Protein AF-A0A9D7CVU7-F1 (afdb_monomer_lite)

Foldseek 3Di:
DDKFKKKKWKADPVRDTDDIDIDIDDDDPVDPDDDDDDDDDDDDDDFAKMWIWMDGVPHTPDIDIDGGDDD

Structure (mmCIF, N/CA/C/O backbone):
data_AF-A0A9D7CVU7-F1
#
_entry.id   AF-A0A9D7CVU7-F1
#
loop_
_atom_site.group_PDB
_atom_site.id
_atom_site.type_symbol
_atom_site.label_atom_id
_atom_site.label_alt_id
_atom_site.label_comp_id
_atom_site.label_asym_id
_atom_site.label_entity_id
_atom_site.label_seq_id
_atom_site.pdbx_PDB_ins_code
_atom_site.Cartn_x
_atom_site.Cartn_y
_atom_site.Cartn_z
_atom_site.occupancy
_atom_site.B_iso_or_equiv
_atom_site.auth_seq_id
_atom_site.auth_comp_id
_atom_site.auth_asym_id
_atom_site.auth_atom_id
_atom_site.pdbx_PDB_model_num
ATOM 1 N N . MET A 1 1 ? -11.268 -9.558 22.159 1.00 69.19 1 MET A N 1
ATOM 2 C CA . MET A 1 1 ? -10.156 -9.513 21.188 1.00 69.19 1 MET A CA 1
ATOM 3 C C . MET A 1 1 ? -10.759 -9.577 19.808 1.00 69.19 1 MET A C 1
ATOM 5 O O . MET A 1 1 ? -11.275 -10.626 19.432 1.00 69.19 1 MET A O 1
ATOM 9 N N . ASP A 1 2 ? -10.707 -8.463 19.094 1.00 79.25 2 ASP A N 1
ATOM 10 C CA . ASP A 1 2 ? -11.237 -8.343 17.741 1.00 79.25 2 ASP A CA 1
ATOM 11 C C . ASP A 1 2 ? -10.089 -8.420 16.735 1.00 79.25 2 ASP A C 1
ATOM 13 O O . ASP A 1 2 ? -8.930 -8.159 17.062 1.00 79.25 2 ASP A O 1
ATOM 17 N N . THR A 1 3 ? -10.387 -8.853 15.513 1.00 80.50 3 THR A N 1
ATOM 18 C CA . THR A 1 3 ? -9.393 -8.878 14.435 1.00 80.50 3 THR A CA 1
ATOM 19 C C . THR A 1 3 ? -9.743 -7.814 13.415 1.00 80.50 3 THR A C 1
ATOM 21 O O . THR A 1 3 ? -10.757 -7.928 12.732 1.00 80.50 3 THR A O 1
ATOM 24 N N . VAL A 1 4 ? -8.872 -6.821 13.283 1.00 83.44 4 VAL A N 1
ATOM 25 C CA . VAL A 1 4 ? -8.920 -5.834 12.207 1.00 83.44 4 VAL A CA 1
ATOM 26 C C . VAL A 1 4 ? -8.177 -6.418 11.012 1.00 83.44 4 VAL A C 1
ATOM 28 O O . VAL A 1 4 ? -7.031 -6.858 11.136 1.00 83.44 4 VAL A O 1
ATOM 31 N N . ARG A 1 5 ? -8.835 -6.468 9.853 1.00 87.56 5 ARG A N 1
ATOM 32 C CA . ARG A 1 5 ? -8.221 -6.922 8.601 1.00 87.56 5 ARG A CA 1
ATOM 33 C C . ARG A 1 5 ? -7.877 -5.716 7.758 1.00 87.56 5 ARG A C 1
ATOM 35 O O . ARG A 1 5 ? -8.772 -4.974 7.359 1.00 87.56 5 ARG A O 1
ATOM 42 N N . LEU A 1 6 ? -6.592 -5.565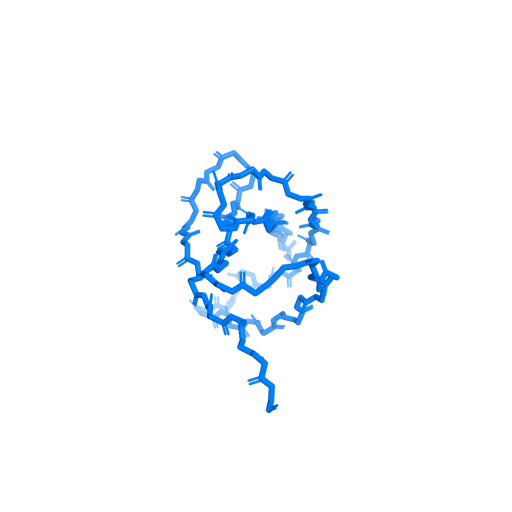 7.483 1.00 90.12 6 LEU A N 1
ATOM 43 C CA . LEU A 1 6 ? -6.083 -4.497 6.651 1.00 90.12 6 LEU A CA 1
ATOM 44 C C . LEU A 1 6 ? -5.471 -5.067 5.377 1.00 90.12 6 LEU A C 1
ATOM 46 O O . LEU A 1 6 ? -4.871 -6.146 5.378 1.00 90.12 6 LEU A O 1
ATOM 50 N N . THR A 1 7 ? -5.607 -4.298 4.310 1.00 92.38 7 THR A N 1
ATOM 51 C CA . THR A 1 7 ? -5.033 -4.590 3.003 1.00 92.38 7 THR A CA 1
ATOM 52 C C . THR A 1 7 ? -4.164 -3.416 2.587 1.00 92.38 7 THR A C 1
ATOM 54 O O . THR A 1 7 ? -4.612 -2.272 2.600 1.00 92.38 7 THR A O 1
ATOM 57 N N . ALA A 1 8 ? -2.919 -3.693 2.210 1.00 92.88 8 ALA A N 1
ATOM 58 C CA . ALA A 1 8 ? -2.015 -2.717 1.620 1.00 92.88 8 ALA A CA 1
ATOM 59 C C . ALA A 1 8 ? -1.774 -3.061 0.147 1.00 92.88 8 ALA A C 1
ATOM 61 O O . ALA A 1 8 ? -1.324 -4.162 -0.173 1.00 92.88 8 ALA A O 1
ATOM 62 N N . ILE A 1 9 ? -2.047 -2.110 -0.743 1.00 93.62 9 ILE A N 1
ATOM 63 C CA . ILE A 1 9 ? -1.802 -2.229 -2.180 1.00 93.62 9 ILE A CA 1
ATOM 64 C C . ILE A 1 9 ? -0.677 -1.277 -2.556 1.00 93.62 9 ILE A C 1
ATOM 66 O O . ILE A 1 9 ? -0.799 -0.062 -2.402 1.00 93.62 9 ILE A O 1
ATOM 70 N N . LEU A 1 10 ? 0.415 -1.824 -3.078 1.00 94.56 10 LEU A N 1
ATOM 71 C CA . LEU A 1 10 ? 1.472 -1.022 -3.672 1.00 94.56 10 LEU A CA 1
ATOM 72 C C . LEU A 1 10 ? 1.094 -0.630 -5.097 1.00 94.56 10 LEU A C 1
ATOM 74 O O . LEU A 1 10 ? 0.761 -1.491 -5.916 1.00 94.56 10 LEU A O 1
ATOM 78 N N . ARG A 1 11 ? 1.229 0.657 -5.401 1.00 93.19 11 ARG A N 1
ATOM 79 C CA . ARG A 1 11 ? 1.029 1.215 -6.736 1.00 93.19 11 ARG A CA 1
ATOM 80 C C . ARG A 1 11 ? 2.324 1.763 -7.311 1.00 93.19 11 ARG A C 1
ATOM 82 O O . ARG A 1 11 ? 3.088 2.423 -6.605 1.00 93.19 11 ARG A O 1
ATOM 89 N N . GLN A 1 12 ? 2.534 1.467 -8.589 1.00 91.00 12 GLN A N 1
ATOM 90 C CA . GLN A 1 12 ? 3.640 1.972 -9.400 1.00 91.00 12 GLN A CA 1
ATOM 91 C C . GLN A 1 12 ? 3.538 3.487 -9.612 1.00 91.00 12 GLN A C 1
ATOM 93 O O . GLN A 1 12 ? 2.465 4.062 -9.405 1.00 91.00 12 GLN A O 1
ATOM 98 N N . PRO A 1 13 ? 4.614 4.119 -10.114 1.00 88.81 13 PRO A N 1
ATOM 99 C CA . PRO A 1 13 ? 4.579 5.513 -10.545 1.00 88.81 13 PRO A CA 1
ATOM 100 C C . PRO A 1 13 ? 3.513 5.848 -11.589 1.00 88.81 13 PRO A C 1
ATOM 102 O O . PRO A 1 13 ? 3.043 6.981 -11.633 1.00 88.81 13 PRO A O 1
ATOM 105 N N . ASP A 1 14 ? 3.099 4.883 -12.410 1.00 87.62 14 ASP A N 1
ATOM 106 C CA . ASP A 1 14 ? 2.013 5.048 -13.384 1.00 87.62 14 ASP A CA 1
ATOM 107 C C . ASP A 1 14 ? 0.608 4.779 -12.796 1.00 87.62 14 ASP A C 1
ATOM 109 O O . ASP A 1 14 ? -0.397 4.876 -13.500 1.00 87.62 14 ASP A O 1
ATOM 113 N N . GLY A 1 15 ? 0.524 4.459 -11.499 1.00 78.62 15 GLY A N 1
ATOM 114 C CA . GLY A 1 15 ? -0.712 4.172 -10.773 1.00 78.62 15 GLY A CA 1
ATOM 115 C C . GLY A 1 15 ? -1.183 2.715 -10.835 1.00 78.62 15 GLY A C 1
ATOM 116 O O . GLY A 1 15 ? -2.141 2.365 -10.128 1.00 78.62 15 GLY A O 1
ATOM 117 N N . ALA A 1 16 ? -0.525 1.851 -11.617 1.00 82.19 16 ALA A N 1
ATOM 118 C CA . ALA A 1 16 ? -0.884 0.442 -11.723 1.00 82.19 16 ALA A CA 1
ATOM 119 C C . ALA A 1 16 ? -0.657 -0.296 -10.387 1.00 82.19 16 ALA A C 1
ATOM 121 O O . ALA A 1 16 ? 0.361 -0.079 -9.720 1.00 82.19 16 ALA A O 1
ATOM 122 N N . PRO A 1 17 ? -1.584 -1.172 -9.957 1.00 77.00 17 PRO A N 1
ATOM 123 C CA . PRO A 1 17 ? -1.366 -2.002 -8.781 1.00 77.00 17 PRO A CA 1
ATOM 124 C C . PRO A 1 17 ? -0.292 -3.057 -9.083 1.00 77.00 17 PRO A C 1
ATOM 126 O O . PRO A 1 17 ? -0.392 -3.789 -10.064 1.00 77.00 17 PRO A O 1
ATOM 129 N N . VAL A 1 18 ? 0.722 -3.156 -8.223 1.00 83.06 18 VAL A N 1
ATOM 130 C CA . VAL A 1 18 ? 1.774 -4.186 -8.339 1.00 83.06 18 VAL A CA 1
ATOM 131 C C . VAL A 1 18 ? 1.449 -5.393 -7.496 1.00 83.06 18 VAL A C 1
ATOM 133 O O . VAL A 1 18 ? 1.583 -6.531 -7.937 1.00 83.06 18 VAL A O 1
ATOM 136 N N . LEU A 1 19 ? 1.112 -5.137 -6.235 1.00 84.94 19 LEU A N 1
ATOM 137 C CA . LEU A 1 19 ? 1.107 -6.167 -5.217 1.00 84.94 19 LEU A CA 1
ATOM 138 C C . LEU A 1 19 ? 0.137 -5.794 -4.103 1.00 84.94 19 LEU A C 1
ATOM 140 O O . LEU A 1 19 ? 0.133 -4.656 -3.633 1.00 84.94 19 LEU A O 1
ATOM 144 N N . GLN A 1 20 ? -0.635 -6.782 -3.667 1.00 87.19 20 GLN A N 1
ATOM 145 C CA . GLN A 1 20 ? -1.503 -6.705 -2.503 1.00 87.19 20 GLN A CA 1
ATOM 146 C C . GLN A 1 20 ? -0.895 -7.539 -1.369 1.00 87.19 20 GLN A C 1
ATOM 148 O O . GLN A 1 20 ? -0.472 -8.674 -1.588 1.00 87.19 20 GLN A O 1
ATOM 153 N N . GLN A 1 21 ? -0.846 -6.978 -0.162 1.00 85.00 21 GLN A N 1
ATOM 154 C CA . GLN A 1 21 ? -0.530 -7.698 1.070 1.00 85.00 21 GLN A CA 1
ATOM 155 C C . GLN A 1 21 ? -1.677 -7.527 2.060 1.00 85.00 21 GLN A C 1
ATOM 157 O O . GLN A 1 21 ? -2.004 -6.406 2.446 1.00 85.00 21 GLN A O 1
ATOM 162 N N . ASP A 1 22 ? -2.250 -8.649 2.486 1.00 88.25 22 ASP A N 1
ATOM 163 C CA . ASP A 1 22 ? -3.309 -8.691 3.490 1.00 88.25 22 ASP A CA 1
ATOM 164 C C . ASP A 1 22 ? -2.727 -9.104 4.843 1.00 88.25 22 ASP A C 1
ATOM 166 O O . ASP A 1 22 ? -1.942 -10.052 4.936 1.00 88.25 22 ASP A O 1
ATOM 170 N N . PHE A 1 23 ? -3.127 -8.417 5.911 1.00 82.25 23 PHE A N 1
ATOM 171 C CA . PHE A 1 23 ? -2.684 -8.723 7.268 1.00 82.25 23 PHE A CA 1
ATOM 172 C C . PHE A 1 23 ? -3.811 -8.539 8.286 1.00 82.25 23 PHE A C 1
ATOM 174 O O . PHE A 1 23 ? -4.669 -7.664 8.176 1.00 82.25 23 PHE A O 1
ATOM 181 N N . GLY A 1 24 ? -3.819 -9.415 9.291 1.00 79.69 24 GLY A N 1
ATOM 182 C CA . GLY A 1 24 ? -4.758 -9.360 10.406 1.00 79.69 24 GLY A CA 1
ATOM 183 C C . GLY A 1 24 ? -4.067 -8.842 11.658 1.00 79.69 24 GLY A C 1
ATOM 184 O O . GLY A 1 24 ? -3.120 -9.467 12.135 1.00 79.69 24 GLY A O 1
ATOM 185 N N . ILE A 1 25 ? -4.562 -7.740 12.214 1.00 77.62 25 ILE A N 1
ATOM 186 C CA . ILE A 1 25 ? -4.151 -7.247 13.528 1.00 77.62 25 ILE A CA 1
ATOM 187 C C . ILE A 1 25 ? -5.164 -7.744 14.552 1.00 77.62 25 ILE A C 1
ATOM 189 O O . ILE A 1 25 ? -6.359 -7.484 14.426 1.00 77.62 25 ILE A O 1
ATOM 193 N N . ARG A 1 26 ? -4.694 -8.438 15.589 1.00 75.75 26 ARG A N 1
ATOM 194 C CA . ARG A 1 26 ? -5.523 -8.720 16.765 1.00 75.75 26 ARG A CA 1
ATOM 195 C C . ARG A 1 26 ? -5.441 -7.526 17.703 1.00 75.75 26 ARG A C 1
ATOM 197 O O . ARG A 1 26 ? -4.369 -7.243 18.229 1.00 75.75 26 ARG A O 1
ATOM 204 N N . VAL A 1 27 ? -6.561 -6.843 17.891 1.00 73.50 27 VAL A N 1
ATOM 205 C CA . VAL A 1 27 ? -6.678 -5.677 18.767 1.00 73.50 27 VAL A CA 1
ATOM 206 C C . VAL A 1 27 ? -7.470 -6.076 20.008 1.00 73.50 27 VAL A C 1
ATOM 208 O O . VAL A 1 27 ? -8.528 -6.711 19.922 1.00 73.50 27 VAL A O 1
ATOM 211 N N . ASP A 1 28 ? -6.953 -5.727 21.185 1.00 71.88 28 ASP A N 1
ATOM 212 C CA . ASP A 1 28 ? -7.728 -5.814 22.418 1.00 71.88 28 ASP A CA 1
ATOM 213 C C . ASP A 1 28 ? -8.534 -4.524 22.605 1.00 71.88 28 ASP A C 1
ATOM 215 O O . ASP A 1 28 ? -8.016 -3.488 23.024 1.00 71.88 28 ASP A O 1
ATOM 219 N N . THR A 1 29 ? -9.817 -4.600 22.265 1.00 64.75 29 THR A N 1
ATOM 220 C CA . THR A 1 29 ? -10.776 -3.492 22.310 1.00 64.75 29 THR A CA 1
ATOM 221 C C . THR A 1 29 ? -11.170 -3.069 23.728 1.00 64.75 29 THR A C 1
ATOM 223 O O . THR A 1 29 ? -11.875 -2.078 23.887 1.00 64.75 29 THR A O 1
ATOM 226 N N . SER A 1 30 ? -10.676 -3.754 24.771 1.00 72.25 30 SER A N 1
ATOM 227 C CA . SER A 1 30 ? -10.765 -3.270 26.159 1.00 72.25 30 SER A CA 1
ATOM 228 C C . SER A 1 30 ? -9.811 -2.103 26.461 1.00 72.25 30 SER A C 1
ATOM 230 O O . SER A 1 30 ? -9.946 -1.438 27.489 1.00 72.25 30 SER A O 1
ATOM 232 N N . SER A 1 31 ? -8.862 -1.829 25.563 1.00 65.62 31 SER A N 1
ATOM 233 C CA . SER A 1 31 ? -7.935 -0.703 25.6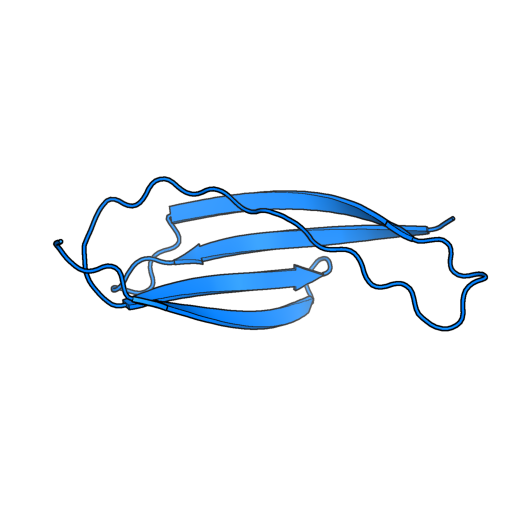63 1.00 65.62 31 SER A CA 1
ATOM 234 C C . SER A 1 31 ? -8.448 0.523 24.896 1.00 65.62 31 SER A C 1
ATOM 236 O O . SER A 1 31 ? -8.938 0.415 23.776 1.00 65.62 31 SER A O 1
ATOM 238 N N . VAL A 1 32 ? -8.322 1.709 25.506 1.00 66.94 32 VAL A N 1
ATOM 239 C CA . VAL A 1 32 ? -8.843 2.985 24.969 1.00 66.94 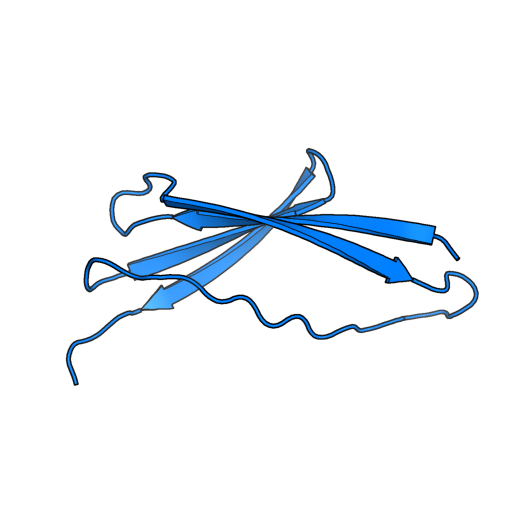32 VAL A CA 1
ATOM 240 C C . VAL A 1 32 ? -8.147 3.396 23.661 1.00 66.94 32 VAL A C 1
ATOM 242 O O . VAL A 1 32 ? -8.786 3.986 22.795 1.00 66.94 32 VAL A O 1
ATOM 245 N N . THR A 1 33 ? -6.873 3.026 23.486 1.00 69.00 33 THR A N 1
ATOM 246 C CA . THR A 1 33 ? -6.118 3.209 22.238 1.00 69.00 33 THR A CA 1
ATOM 247 C C . THR A 1 33 ? -5.043 2.126 22.132 1.00 69.00 33 THR A C 1
ATOM 249 O O . THR A 1 33 ? -4.161 2.051 22.986 1.00 69.00 33 THR A O 1
ATOM 252 N N . THR A 1 34 ? -5.075 1.314 21.075 1.00 68.25 34 THR A N 1
ATOM 253 C CA . THR A 1 34 ? -3.968 0.414 20.712 1.00 68.25 34 THR A CA 1
ATOM 254 C C . THR A 1 34 ? -3.286 0.945 19.457 1.00 68.25 34 THR A C 1
ATOM 256 O O . THR A 1 34 ? -3.935 1.115 18.428 1.00 68.25 34 THR A O 1
ATOM 259 N N . THR A 1 35 ? -1.970 1.152 19.523 1.00 72.69 35 THR A N 1
ATOM 260 C CA . THR A 1 35 ? -1.139 1.453 18.350 1.00 72.69 35 THR A CA 1
ATOM 261 C C . THR A 1 35 ? -0.258 0.248 18.054 1.00 72.69 35 THR A C 1
ATOM 263 O O . THR A 1 35 ? 0.499 -0.201 18.913 1.00 72.69 35 THR A O 1
ATOM 266 N N . THR A 1 36 ? -0.331 -0.281 16.835 1.00 77.50 36 THR A N 1
ATOM 267 C CA . THR A 1 36 ? 0.521 -1.385 16.374 1.00 77.50 36 THR A CA 1
ATOM 268 C C . THR A 1 36 ? 1.302 -0.940 15.147 1.00 77.50 36 THR A C 1
ATOM 270 O O . THR A 1 36 ? 0.721 -0.445 14.185 1.00 77.50 36 THR A O 1
ATOM 273 N N . ALA A 1 37 ? 2.623 -1.119 15.180 1.00 80.88 37 ALA A N 1
ATOM 274 C CA . ALA A 1 37 ? 3.474 -0.903 14.019 1.00 80.88 37 ALA A CA 1
ATOM 275 C C . ALA A 1 37 ? 3.491 -2.157 13.139 1.00 80.88 37 ALA A C 1
ATOM 277 O O . ALA A 1 37 ? 3.587 -3.277 13.644 1.00 80.88 37 ALA A O 1
ATOM 278 N N . ILE A 1 38 ? 3.417 -1.962 11.825 1.00 80.75 38 ILE A N 1
ATOM 279 C CA . ILE A 1 38 ? 3.448 -3.040 10.836 1.00 80.75 38 ILE A CA 1
ATOM 280 C C . ILE A 1 38 ? 4.537 -2.721 9.830 1.00 80.75 38 ILE A C 1
ATOM 282 O O . ILE A 1 38 ? 4.601 -1.616 9.295 1.00 80.75 38 ILE A O 1
ATOM 286 N N . SER A 1 39 ? 5.380 -3.712 9.567 1.00 85.62 39 SER A N 1
ATOM 287 C CA . SER A 1 39 ? 6.415 -3.619 8.547 1.00 85.62 39 SER A CA 1
ATOM 288 C C . SER A 1 39 ? 5.910 -4.260 7.265 1.00 85.62 39 SER A C 1
ATOM 290 O O . SER A 1 39 ? 5.647 -5.461 7.229 1.00 85.62 39 SER A O 1
ATOM 292 N N . LEU A 1 40 ? 5.806 -3.459 6.210 1.00 86.12 40 LEU A N 1
ATOM 293 C CA . LEU A 1 40 ? 5.500 -3.928 4.863 1.00 86.12 40 LEU A CA 1
ATOM 294 C C . LEU A 1 40 ? 6.793 -4.037 4.061 1.00 86.12 40 LEU A C 1
ATOM 296 O O . LEU A 1 40 ? 7.695 -3.207 4.202 1.00 86.12 40 LEU A O 1
ATOM 300 N N . LYS A 1 41 ? 6.889 -5.057 3.207 1.00 88.12 41 LYS A N 1
ATOM 301 C CA . LYS A 1 41 ? 8.041 -5.239 2.322 1.00 88.12 41 LYS A CA 1
ATOM 302 C C . LYS A 1 41 ? 7.569 -5.497 0.906 1.00 88.12 41 LYS A C 1
ATOM 304 O O . LYS A 1 41 ? 6.845 -6.458 0.657 1.00 88.12 41 LYS A O 1
ATOM 309 N N . PHE A 1 42 ? 8.051 -4.673 -0.013 1.00 86.19 42 PHE A N 1
ATOM 310 C CA . PHE A 1 42 ? 7.724 -4.758 -1.424 1.00 86.19 42 PHE A CA 1
ATOM 311 C C . PHE A 1 42 ? 8.982 -4.890 -2.278 1.00 86.19 42 PHE A C 1
ATOM 313 O O . PHE A 1 42 ? 10.029 -4.334 -1.946 1.00 86.19 42 PHE A O 1
ATOM 320 N N . ALA A 1 43 ? 8.864 -5.614 -3.390 1.00 86.19 43 ALA A N 1
ATOM 321 C CA . ALA A 1 43 ? 9.839 -5.555 -4.468 1.00 86.19 43 ALA A CA 1
ATOM 322 C C . ALA A 1 43 ? 9.463 -4.395 -5.397 1.00 86.19 43 ALA A C 1
ATOM 324 O O . ALA A 1 43 ? 8.329 -4.319 -5.869 1.00 86.19 43 ALA A O 1
ATOM 325 N N . LEU A 1 44 ? 10.410 -3.492 -5.632 1.00 89.56 44 LEU A N 1
ATOM 326 C CA . LEU A 1 44 ? 10.228 -2.303 -6.460 1.00 89.56 44 LEU A CA 1
ATOM 327 C C . LEU A 1 44 ? 10.980 -2.505 -7.773 1.00 89.56 44 LEU A C 1
ATOM 329 O O . LEU A 1 44 ? 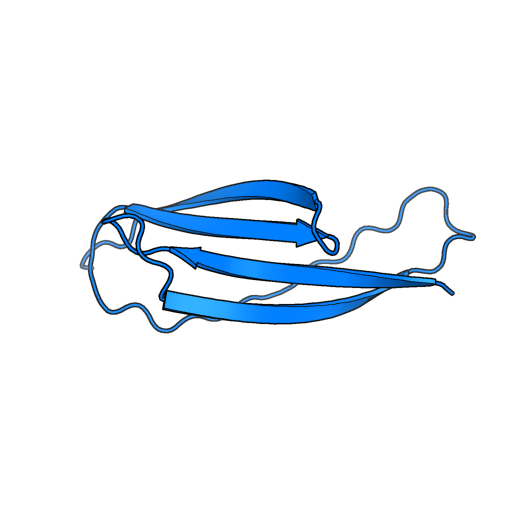12.112 -2.985 -7.769 1.00 89.56 44 LEU A O 1
ATOM 333 N N . THR A 1 45 ? 10.350 -2.153 -8.890 1.00 87.75 45 THR A N 1
ATOM 334 C CA . THR A 1 45 ? 10.878 -2.425 -10.241 1.00 87.75 45 THR A CA 1
ATOM 335 C C . THR A 1 45 ? 11.246 -1.164 -11.016 1.00 87.75 45 THR A C 1
ATOM 337 O O . THR A 1 45 ? 11.739 -1.260 -12.136 1.00 87.75 45 THR A O 1
ATOM 340 N N . ALA A 1 46 ? 10.996 0.015 -10.448 1.00 89.56 46 ALA A N 1
ATOM 341 C CA . ALA A 1 46 ? 11.225 1.298 -11.094 1.00 89.56 46 ALA A CA 1
ATOM 342 C C . ALA A 1 46 ? 11.550 2.383 -10.061 1.00 89.56 46 ALA A C 1
ATOM 344 O O . ALA A 1 46 ? 11.111 2.318 -8.910 1.00 89.56 46 ALA A O 1
ATOM 345 N N . PHE A 1 47 ? 12.293 3.394 -10.502 1.00 92.25 47 PHE A N 1
ATOM 346 C CA . PHE A 1 47 ? 12.480 4.642 -9.765 1.00 92.25 47 PHE A CA 1
ATOM 347 C C . PHE A 1 47 ? 11.255 5.554 -9.912 1.00 92.25 47 PHE A C 1
ATOM 349 O O . PHE A 1 47 ? 10.422 5.343 -10.794 1.00 92.25 47 PHE A O 1
ATOM 356 N N . GLY A 1 48 ? 11.177 6.585 -9.073 1.00 93.12 48 GLY A N 1
ATOM 357 C CA . GLY A 1 48 ? 10.125 7.599 -9.110 1.00 93.12 48 GLY A CA 1
ATOM 358 C C . GLY A 1 48 ? 9.153 7.517 -7.930 1.00 93.12 48 GLY A C 1
ATOM 359 O O . GLY A 1 48 ? 9.475 6.883 -6.915 1.00 93.12 48 GLY A O 1
ATOM 360 N N . PRO A 1 49 ? 7.974 8.152 -8.052 1.00 95.19 49 PRO A N 1
ATOM 361 C CA . PRO A 1 49 ? 6.989 8.209 -6.982 1.00 95.19 49 PRO A CA 1
ATOM 362 C C . PRO A 1 49 ? 6.224 6.896 -6.879 1.00 95.19 49 PRO A C 1
ATOM 364 O O . PRO A 1 49 ? 5.649 6.420 -7.845 1.00 95.19 49 PRO A O 1
ATOM 367 N N . TRP A 1 50 ? 6.172 6.319 -5.692 1.00 94.81 50 TRP A N 1
ATOM 368 C CA . TRP A 1 50 ? 5.367 5.145 -5.384 1.00 94.81 50 TRP A CA 1
ATOM 369 C C . TRP A 1 50 ? 4.360 5.486 -4.298 1.00 94.81 50 TRP A C 1
ATOM 371 O O . TRP A 1 50 ? 4.491 6.474 -3.567 1.00 94.81 50 TRP A O 1
ATOM 381 N N . THR A 1 51 ? 3.318 4.670 -4.171 1.00 95.38 51 THR A N 1
ATOM 382 C CA . THR A 1 51 ? 2.342 4.862 -3.096 1.00 95.38 51 THR A CA 1
ATOM 383 C C . THR A 1 51 ? 1.822 3.535 -2.574 1.00 95.38 51 THR A C 1
ATOM 385 O O . THR A 1 51 ? 1.561 2.611 -3.344 1.00 95.38 51 THR A O 1
ATOM 388 N N . VAL A 1 52 ? 1.653 3.445 -1.256 1.00 94.88 52 VAL A N 1
ATOM 389 C CA . VAL A 1 52 ? 0.893 2.365 -0.619 1.00 94.88 52 VAL A CA 1
ATOM 390 C C . VAL A 1 52 ? -0.506 2.880 -0.308 1.00 94.88 52 VAL A C 1
ATOM 392 O O . VAL A 1 52 ? -0.654 3.854 0.425 1.00 94.88 52 VAL A O 1
ATOM 395 N N . GLN A 1 53 ? -1.525 2.228 -0.855 1.00 94.69 53 GLN A N 1
ATOM 396 C CA . GLN A 1 53 ? -2.928 2.465 -0.527 1.00 94.69 53 GLN A CA 1
ATOM 397 C C . GLN A 1 53 ? -3.365 1.454 0.535 1.00 94.69 53 GLN A C 1
ATOM 399 O O . GLN A 1 53 ? -3.110 0.258 0.380 1.00 94.69 53 GLN A O 1
ATOM 404 N N . VAL A 1 54 ? -3.996 1.918 1.611 1.00 93.44 54 VAL A N 1
ATOM 405 C CA . VAL A 1 54 ? -4.379 1.080 2.756 1.00 93.44 54 VAL A CA 1
ATOM 406 C C . VAL A 1 54 ? -5.896 1.018 2.882 1.00 93.44 54 VAL A C 1
ATOM 408 O O . VAL A 1 54 ? -6.569 2.043 2.790 1.00 93.44 54 VAL A O 1
ATOM 411 N N . PHE A 1 55 ? -6.421 -0.178 3.138 1.00 93.31 55 PHE A N 1
ATOM 412 C CA . PHE A 1 55 ? -7.842 -0.447 3.330 1.00 93.31 55 PHE A CA 1
ATOM 413 C C . PHE A 1 55 ? -8.102 -1.210 4.626 1.00 93.31 55 PHE A C 1
ATOM 415 O O . PHE A 1 55 ? -7.289 -2.045 5.018 1.00 93.31 55 PHE A O 1
ATOM 422 N N . GLU A 1 56 ? -9.269 -0.986 5.226 1.00 91.38 56 GLU A N 1
ATOM 423 C CA . GLU A 1 56 ? -9.900 -1.863 6.213 1.00 91.38 56 GLU A CA 1
ATOM 424 C C . GLU A 1 56 ? -11.135 -2.506 5.580 1.00 91.38 56 GLU A C 1
ATOM 426 O O . GLU A 1 56 ? -12.153 -1.853 5.331 1.00 91.38 56 GLU 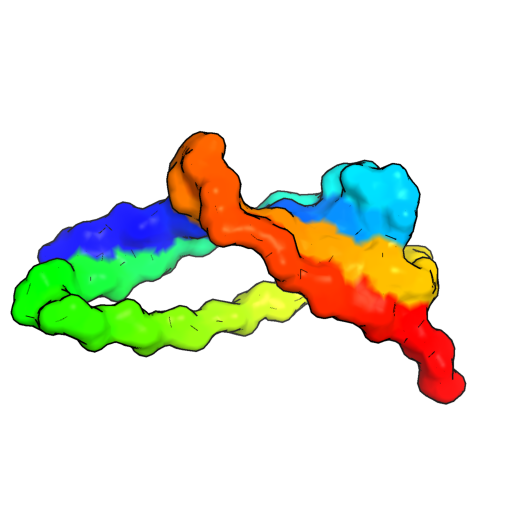A O 1
ATOM 431 N N . GLY A 1 57 ? -11.033 -3.795 5.252 1.00 88.44 57 GLY A N 1
ATOM 432 C CA . GLY A 1 57 ? -12.025 -4.447 4.398 1.00 88.44 57 GLY A CA 1
ATOM 433 C C . GLY A 1 57 ? -12.139 -3.740 3.041 1.00 88.44 57 GLY A C 1
ATOM 434 O O . GLY A 1 57 ? -11.186 -3.732 2.269 1.00 88.44 57 GLY A O 1
ATOM 435 N N . ALA A 1 58 ? -13.305 -3.156 2.750 1.00 89.62 58 ALA A N 1
ATOM 436 C CA . ALA A 1 58 ? -13.553 -2.389 1.523 1.00 89.62 58 ALA A CA 1
ATOM 437 C C . ALA A 1 58 ? -13.384 -0.866 1.700 1.00 89.62 58 ALA A C 1
ATOM 439 O O . ALA A 1 58 ? -13.506 -0.119 0.729 1.00 89.62 58 ALA A O 1
ATOM 440 N N . THR A 1 59 ? -13.130 -0.396 2.923 1.00 94.50 59 THR A N 1
ATOM 441 C CA . THR A 1 59 ? -13.005 1.030 3.237 1.00 94.50 59 THR A CA 1
ATOM 442 C C . THR A 1 59 ? -11.568 1.479 3.028 1.00 94.50 59 THR A C 1
ATOM 444 O O . THR A 1 59 ? -10.657 0.931 3.641 1.00 94.50 59 THR A O 1
ATOM 447 N N . GLU A 1 60 ? -11.350 2.491 2.192 1.00 94.38 60 GLU A N 1
ATOM 448 C CA . GLU A 1 60 ? -10.035 3.118 2.051 1.00 94.38 60 GLU A CA 1
ATOM 449 C C . GLU A 1 60 ? -9.713 3.960 3.291 1.00 94.38 60 GLU A C 1
ATOM 451 O O . GLU A 1 60 ? -10.495 4.823 3.688 1.00 94.38 60 GLU A O 1
ATOM 456 N N . LEU A 1 61 ? -8.550 3.709 3.893 1.00 92.88 61 LEU A N 1
ATOM 457 C CA . LEU A 1 61 ? -8.052 4.458 5.045 1.00 92.88 61 LEU A CA 1
ATOM 458 C C . LEU A 1 61 ? -7.086 5.578 4.644 1.00 92.88 61 LEU A C 1
ATOM 460 O O . LEU A 1 61 ? -6.996 6.584 5.345 1.00 92.88 61 LEU A O 1
ATOM 464 N N . GLY A 1 62 ? -6.350 5.412 3.539 1.00 93.94 62 GLY A N 1
ATOM 465 C CA . GLY A 1 62 ? -5.477 6.463 3.021 1.00 93.94 62 GLY A CA 1
ATOM 466 C C . GLY A 1 62 ? -4.302 5.984 2.171 1.00 93.94 62 GLY A C 1
ATOM 467 O O . GLY A 1 62 ? -4.206 4.818 1.782 1.00 93.94 62 GLY A O 1
ATOM 468 N N . TRP A 1 63 ? -3.398 6.931 1.902 1.00 95.00 63 TRP A N 1
ATOM 469 C CA . TRP A 1 63 ? -2.285 6.802 0.963 1.00 95.00 63 TRP A CA 1
ATOM 470 C C . TRP A 1 63 ? -0.966 7.214 1.617 1.00 95.00 63 TRP A C 1
ATOM 472 O O . TRP A 1 63 ? -0.874 8.273 2.237 1.00 95.00 63 TRP A O 1
ATOM 482 N N . LEU A 1 64 ? 0.065 6.390 1.447 1.00 93.19 64 LEU A N 1
ATOM 483 C CA . LEU A 1 64 ? 1.411 6.616 1.969 1.00 93.19 64 LEU A CA 1
ATOM 484 C C . LEU A 1 64 ? 2.388 6.783 0.793 1.00 93.19 64 LEU A C 1
ATOM 486 O O . LEU A 1 64 ? 2.815 5.775 0.216 1.00 93.19 64 LEU A O 1
ATOM 490 N N . PRO A 1 65 ? 2.705 8.026 0.383 1.00 94.56 65 PRO A N 1
ATOM 491 C CA . PRO A 1 65 ? 3.612 8.279 -0.729 1.00 94.56 65 PRO A CA 1
ATOM 492 C C . PRO A 1 65 ? 5.074 8.108 -0.306 1.00 94.56 65 PRO A C 1
ATOM 494 O O . PRO A 1 65 ? 5.458 8.455 0.812 1.00 94.56 65 PRO A O 1
ATOM 497 N N . PHE A 1 66 ? 5.907 7.619 -1.221 1.00 93.62 66 PHE A N 1
ATOM 498 C CA . PHE A 1 66 ? 7.357 7.583 -1.054 1.00 93.62 66 PHE A CA 1
ATOM 499 C C . PHE A 1 66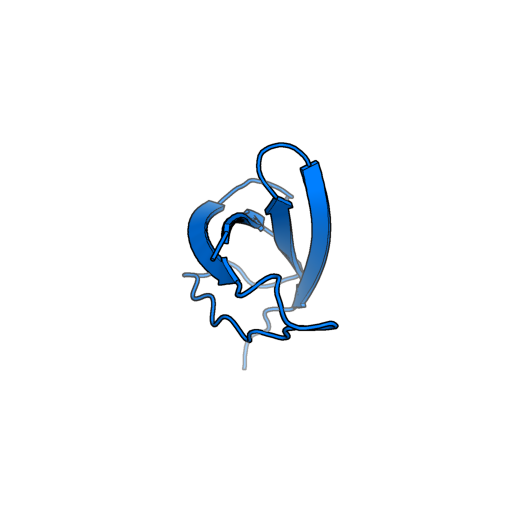 ? 8.064 7.661 -2.409 1.00 93.62 66 PHE A C 1
ATOM 501 O O . PHE A 1 66 ? 7.486 7.340 -3.440 1.00 93.62 66 PHE A O 1
ATOM 508 N N . GLU A 1 67 ? 9.323 8.089 -2.407 1.00 94.94 67 GLU A N 1
ATOM 509 C CA . GLU A 1 67 ? 10.113 8.273 -3.626 1.00 94.94 67 GLU A CA 1
ATOM 510 C C . GLU A 1 67 ? 11.265 7.269 -3.659 1.00 94.94 67 GLU A C 1
ATOM 512 O O . GLU A 1 67 ? 12.031 7.157 -2.699 1.00 94.94 67 GLU A O 1
ATOM 517 N N . VAL A 1 68 ? 11.418 6.567 -4.780 1.00 93.56 68 VAL A N 1
ATOM 518 C CA . VAL A 1 68 ? 12.516 5.623 -5.003 1.00 93.56 68 VAL A CA 1
ATOM 519 C C . VAL A 1 68 ? 13.539 6.291 -5.907 1.00 93.56 68 VAL A C 1
ATOM 521 O O . VAL A 1 68 ? 13.252 6.598 -7.063 1.00 93.56 68 VAL A O 1
ATOM 524 N N . ARG A 1 69 ? 14.746 6.509 -5.387 1.00 92.94 69 ARG A N 1
ATOM 525 C CA . ARG A 1 69 ? 15.836 7.175 -6.109 1.00 92.94 69 ARG A CA 1
ATOM 526 C C . ARG A 1 69 ? 17.018 6.234 -6.274 1.00 92.94 69 ARG A C 1
ATOM 528 O O . ARG A 1 69 ? 17.246 5.373 -5.426 1.00 92.94 69 ARG A O 1
ATOM 535 N N . ALA A 1 70 ? 17.762 6.414 -7.360 1.00 87.38 70 ALA A N 1
ATOM 536 C CA . ALA A 1 70 ? 19.081 5.813 -7.477 1.00 87.38 70 ALA A CA 1
ATOM 537 C C . ALA A 1 70 ? 19.997 6.426 -6.406 1.00 87.38 70 ALA A C 1
ATOM 539 O O . ALA A 1 70 ? 19.922 7.630 -6.149 1.00 87.38 70 ALA A O 1
ATOM 540 N N . SER A 1 71 ? 20.793 5.574 -5.764 1.00 81.50 71 SER A N 1
ATOM 541 C CA . SER A 1 71 ? 21.815 5.958 -4.786 1.00 81.50 71 SER A CA 1
ATOM 542 C C . SER A 1 71 ? 23.005 6.635 -5.444 1.00 81.50 71 SER A C 1
ATOM 544 O O . SER A 1 71 ? 23.430 6.096 -6.493 1.00 81.50 71 SER A O 1
#

Secondary structure (DSSP, 8-state):
-EEEEEEEEEE-TTS-EEEEEEEEEEE-TTSS-------------S-EEEEEEEEETTEEEEEEEEEE---

pLDDT: mean 85.74, std 8.54, range [64.75, 95.38]

Sequence (71 aa):
MDTVRLTAILRQPDGAPVLQQDFGIRVDTSSVTTTTAISLKFALTAFGPWTVQVFEGATELGWLPFEVRAS

Radius of gyration: 14.31 Å; chains: 1; bounding box: 35×18×40 Å